Protein AF-A0A0L0F068-F1 (afdb_monomer)

Solvent-accessible surface area (backbone atoms only — not comparable to full-atom values): 4097 Å² total; per-residue (Å²): 113,68,66,60,57,52,47,28,68,75,74,35,76,41,43,82,33,74,61,20,51,53,44,50,50,52,51,48,51,51,46,37,64,74,27,56,101,86,48,96,54,60,55,74,65,55,53,55,49,40,50,53,47,14,41,50,48,21,16,76,70,68,27,62,48,23,45,41,68,38,36,59,76,51,105

Structure (mmCIF, N/CA/C/O backbone):
data_AF-A0A0L0F068-F1
#
_entry.id   AF-A0A0L0F068-F1
#
loop_
_atom_site.group_PDB
_atom_site.id
_atom_site.type_symbol
_atom_site.label_atom_id
_atom_site.label_alt_id
_atom_site.label_comp_id
_atom_site.label_asym_id
_atom_site.label_entity_id
_atom_site.label_seq_id
_atom_site.pdbx_PDB_ins_code
_atom_site.Cartn_x
_atom_site.Cartn_y
_atom_site.Cartn_z
_atom_site.occupancy
_atom_site.B_iso_or_equiv
_atom_site.auth_seq_id
_atom_site.auth_comp_id
_atom_site.auth_asym_id
_atom_site.auth_atom_id
_atom_site.pdbx_PDB_model_num
ATOM 1 N N . MET A 1 1 ? -6.097 13.130 17.318 1.00 62.66 1 MET A N 1
ATOM 2 C CA . MET A 1 1 ? -5.483 12.628 16.059 1.00 62.66 1 MET A CA 1
ATOM 3 C C . MET A 1 1 ? -4.646 11.374 16.284 1.00 62.66 1 MET A C 1
ATOM 5 O O . MET A 1 1 ? -4.775 10.435 15.512 1.00 62.66 1 MET A O 1
ATOM 9 N N . THR A 1 2 ? -3.838 11.317 17.345 1.00 81.38 2 THR A N 1
ATOM 10 C CA . THR A 1 2 ? -3.072 10.118 17.733 1.00 81.38 2 THR A CA 1
ATOM 11 C C . THR A 1 2 ? -3.947 8.886 17.967 1.00 81.38 2 THR A C 1
ATOM 13 O O . THR A 1 2 ? -3.562 7.797 17.561 1.00 81.38 2 THR A O 1
ATOM 16 N N . GLU A 1 3 ? -5.142 9.049 18.542 1.00 88.44 3 GLU A N 1
ATOM 17 C CA . GLU A 1 3 ? -6.063 7.931 18.800 1.00 88.44 3 GLU A CA 1
ATOM 18 C C . GLU A 1 3 ? -6.530 7.221 17.521 1.00 88.44 3 GLU A C 1
ATOM 20 O O . GLU A 1 3 ? -6.533 5.996 17.481 1.00 88.44 3 GLU A O 1
ATOM 25 N N . TYR A 1 4 ? -6.832 7.963 16.448 1.00 87.75 4 TYR A N 1
ATOM 26 C CA . TYR A 1 4 ? -7.267 7.381 15.171 1.00 87.75 4 TYR A CA 1
ATOM 27 C C . TYR A 1 4 ? -6.160 6.543 14.521 1.00 87.75 4 TYR A C 1
ATOM 29 O O . TYR A 1 4 ? -6.380 5.408 14.106 1.00 87.75 4 TYR A O 1
ATOM 37 N N . VAL A 1 5 ? -4.938 7.082 14.481 1.00 85.56 5 VAL A N 1
ATOM 38 C CA . VAL A 1 5 ? -3.783 6.387 13.895 1.00 85.56 5 VAL A CA 1
ATOM 39 C C . VAL A 1 5 ? -3.411 5.154 14.720 1.00 85.56 5 VAL A C 1
ATOM 41 O O . VAL A 1 5 ? -3.099 4.109 14.151 1.00 85.56 5 VAL A O 1
ATOM 44 N N . SER A 1 6 ? -3.466 5.248 16.051 1.00 89.19 6 SER A N 1
ATOM 45 C CA . SER A 1 6 ? -3.246 4.102 16.940 1.00 89.19 6 SER A CA 1
ATOM 46 C C . SER A 1 6 ? -4.316 3.028 16.756 1.00 89.19 6 SER A C 1
ATOM 48 O O . SER A 1 6 ? -3.968 1.855 16.639 1.00 89.19 6 SER A O 1
ATOM 50 N N . TYR A 1 7 ? -5.590 3.417 16.653 1.00 90.94 7 TYR A N 1
ATOM 51 C CA . TYR A 1 7 ? -6.694 2.493 16.405 1.00 90.94 7 TYR A CA 1
ATOM 52 C C . TYR A 1 7 ? -6.514 1.753 15.077 1.00 90.94 7 TYR A C 1
ATOM 54 O O . TYR A 1 7 ? -6.501 0.523 15.061 1.00 90.94 7 TYR A O 1
ATOM 62 N N . ALA A 1 8 ? -6.277 2.490 13.988 1.00 89.69 8 ALA A N 1
ATOM 63 C CA . ALA A 1 8 ? -6.044 1.921 12.665 1.00 89.69 8 ALA A CA 1
ATOM 64 C C . ALA A 1 8 ? -4.843 0.958 12.654 1.00 89.69 8 ALA A C 1
ATOM 66 O O . ALA A 1 8 ? -4.900 -0.107 12.051 1.00 89.69 8 ALA A O 1
ATOM 67 N N . ARG A 1 9 ? -3.758 1.287 13.370 1.00 86.62 9 ARG A N 1
ATOM 68 C CA . ARG A 1 9 ? -2.570 0.423 13.489 1.00 86.62 9 ARG A CA 1
ATOM 69 C C . ARG A 1 9 ? -2.793 -0.859 14.278 1.00 86.62 9 ARG A C 1
ATOM 71 O O . ARG A 1 9 ? -2.108 -1.835 13.995 1.00 86.62 9 ARG A O 1
ATOM 78 N N . GLN A 1 10 ? -3.680 -0.846 15.266 1.00 90.44 10 GLN A N 1
ATOM 79 C CA . GLN A 1 10 ? -3.928 -2.002 16.130 1.00 90.44 10 GLN A CA 1
ATOM 80 C C . GLN A 1 10 ? -5.030 -2.918 15.598 1.00 90.44 10 GLN A C 1
ATOM 82 O O . GLN A 1 10 ? -4.977 -4.119 15.840 1.00 90.44 10 GLN A O 1
ATOM 87 N N . ASN A 1 11 ? -6.013 -2.361 14.889 1.00 90.56 11 ASN A N 1
ATOM 88 C CA . ASN A 1 11 ? -7.219 -3.091 14.496 1.00 90.56 11 ASN A CA 1
ATOM 89 C C . ASN A 1 11 ? -7.222 -3.503 13.022 1.00 90.56 11 ASN A C 1
ATOM 91 O O . ASN A 1 11 ? -7.946 -4.425 12.667 1.00 90.56 11 ASN A O 1
ATOM 95 N N . ILE A 1 12 ? -6.428 -2.851 12.165 1.00 93.06 12 ILE A N 1
ATOM 96 C CA . ILE A 1 12 ? -6.491 -3.057 10.716 1.00 93.06 12 ILE A CA 1
ATOM 97 C C . ILE A 1 12 ? -5.161 -3.614 10.200 1.00 93.06 12 ILE A C 1
ATOM 99 O O . ILE A 1 12 ? -4.141 -2.919 10.141 1.00 93.06 12 ILE A O 1
ATOM 103 N N . MET A 1 13 ? -5.192 -4.880 9.786 1.00 89.94 13 MET A N 1
ATOM 104 C CA . MET A 1 13 ? -4.142 -5.534 9.002 1.00 89.94 13 MET A CA 1
ATOM 105 C C . MET A 1 13 ? -4.696 -5.812 7.603 1.00 89.94 13 MET A C 1
ATOM 107 O O . MET A 1 13 ? -5.331 -6.846 7.407 1.00 89.94 13 MET A O 1
ATOM 111 N N . PRO A 1 14 ? -4.512 -4.880 6.651 1.00 91.75 14 PRO A N 1
ATOM 112 C CA . PRO A 1 14 ? -5.062 -5.046 5.320 1.00 91.75 14 PRO A CA 1
ATOM 113 C C . PRO A 1 14 ? -4.362 -6.193 4.591 1.00 91.75 14 PRO A C 1
ATOM 115 O O . PRO A 1 14 ? -3.136 -6.289 4.618 1.00 91.75 14 PRO A O 1
ATOM 118 N N . MET A 1 15 ? -5.136 -7.043 3.922 1.00 91.56 15 MET A N 1
ATOM 119 C CA . MET A 1 15 ? -4.612 -8.070 3.025 1.00 91.56 15 MET A CA 1
ATOM 120 C C . MET A 1 15 ? -4.540 -7.552 1.590 1.00 91.56 15 MET A C 1
ATOM 122 O O . MET A 1 15 ? -5.379 -6.769 1.150 1.00 91.56 15 MET A O 1
ATOM 126 N N . ILE A 1 16 ? -3.534 -7.986 0.838 1.00 89.94 16 ILE A N 1
ATOM 127 C CA . ILE A 1 16 ? -3.376 -7.564 -0.554 1.00 89.94 16 ILE A CA 1
ATOM 128 C C . ILE A 1 16 ? -4.362 -8.345 -1.429 1.00 89.94 16 ILE A C 1
ATOM 130 O O . ILE A 1 16 ? -4.322 -9.574 -1.464 1.00 89.94 16 ILE A O 1
ATOM 134 N N . SER A 1 17 ? -5.232 -7.628 -2.139 1.00 91.81 17 SER A N 1
ATOM 135 C CA . SER A 1 17 ? -6.171 -8.211 -3.107 1.00 91.81 17 SER A CA 1
ATOM 136 C C . SER A 1 17 ? -5.463 -8.567 -4.417 1.00 91.8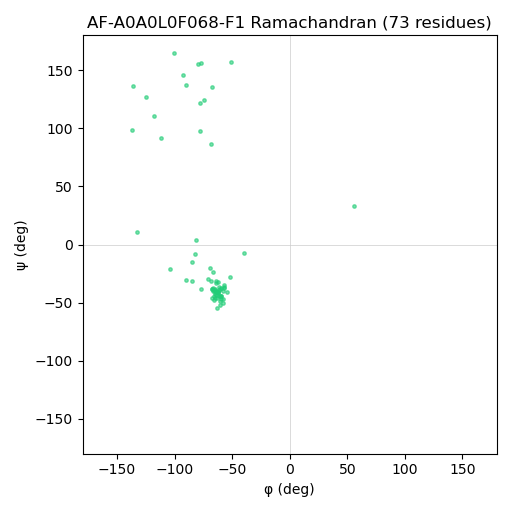1 17 SER A C 1
ATOM 138 O O . SER A 1 17 ? -4.467 -7.937 -4.771 1.00 91.81 17 SER A O 1
ATOM 140 N N . GLU A 1 18 ? -6.006 -9.503 -5.197 1.00 89.38 18 GLU A N 1
ATOM 141 C CA . GLU A 1 18 ? -5.436 -9.880 -6.506 1.00 89.38 18 GLU A CA 1
ATOM 142 C C . GLU A 1 18 ? -5.315 -8.688 -7.479 1.00 89.38 18 GLU A C 1
ATOM 144 O O . GLU A 1 18 ? -4.309 -8.551 -8.183 1.00 89.38 18 GLU A O 1
ATOM 149 N N . ASP A 1 19 ? -6.283 -7.766 -7.457 1.00 88.62 19 ASP A N 1
ATOM 150 C CA . ASP A 1 19 ? -6.240 -6.538 -8.262 1.00 88.62 19 ASP A CA 1
ATOM 151 C C . ASP A 1 19 ? -5.056 -5.637 -7.877 1.00 88.62 19 ASP A C 1
ATOM 153 O O . ASP A 1 19 ? -4.355 -5.096 -8.737 1.00 88.62 19 ASP A O 1
ATOM 157 N N . ALA A 1 20 ? -4.784 -5.517 -6.574 1.00 89.50 20 ALA A N 1
ATOM 158 C CA . ALA A 1 20 ? -3.653 -4.752 -6.062 1.00 89.50 20 ALA A CA 1
ATOM 159 C C . ALA A 1 20 ? -2.316 -5.415 -6.425 1.00 89.50 20 ALA A C 1
ATOM 161 O O . ALA A 1 20 ? -1.374 -4.722 -6.806 1.00 89.50 20 ALA A O 1
ATOM 162 N N . VAL A 1 21 ? -2.234 -6.752 -6.387 1.00 89.56 21 VAL A N 1
ATOM 163 C CA . VAL A 1 21 ? -1.046 -7.496 -6.847 1.00 89.56 21 VAL A CA 1
ATOM 164 C C . VAL A 1 21 ? -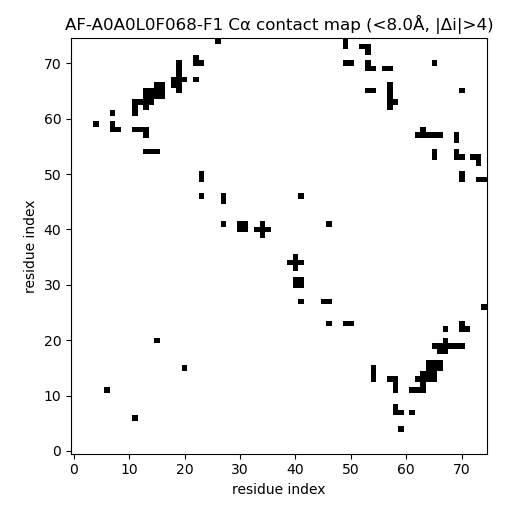0.737 -7.167 -8.305 1.00 89.56 21 VAL A C 1
ATOM 166 O O . VAL A 1 21 ? 0.409 -6.864 -8.640 1.00 89.56 21 VAL A O 1
ATOM 169 N N . THR A 1 22 ? -1.754 -7.182 -9.165 1.00 90.12 22 THR A N 1
ATOM 170 C CA . THR A 1 22 ? -1.588 -6.884 -10.592 1.00 90.12 22 THR A CA 1
ATOM 171 C C . THR A 1 22 ? -1.074 -5.458 -10.804 1.00 90.12 22 THR A C 1
ATOM 173 O O . THR A 1 22 ? -0.118 -5.256 -11.556 1.00 90.12 22 THR A O 1
ATOM 176 N N . GLY A 1 23 ? -1.631 -4.480 -10.081 1.00 89.06 23 GLY A N 1
ATOM 177 C CA . GLY A 1 23 ? -1.159 -3.092 -10.111 1.00 89.06 23 GLY A CA 1
ATOM 178 C C . GLY A 1 23 ? 0.286 -2.925 -9.626 1.00 89.06 23 GLY A C 1
ATOM 179 O O . GLY A 1 23 ? 1.067 -2.202 -10.243 1.00 89.06 23 GLY A O 1
ATOM 180 N N . LEU A 1 24 ? 0.676 -3.636 -8.561 1.00 88.06 24 LEU A N 1
ATOM 181 C CA . LEU A 1 24 ? 2.029 -3.571 -7.997 1.00 88.06 24 LEU A CA 1
ATOM 182 C C . LEU A 1 24 ? 3.065 -4.124 -8.979 1.00 88.06 24 LEU A C 1
ATOM 184 O O . LEU A 1 24 ? 4.155 -3.565 -9.119 1.00 88.06 24 LEU A O 1
ATOM 188 N N . ILE A 1 25 ? 2.721 -5.209 -9.680 1.00 87.38 25 ILE A N 1
ATOM 189 C CA . ILE A 1 25 ? 3.571 -5.802 -10.715 1.00 87.38 25 ILE A CA 1
ATOM 190 C C . ILE A 1 25 ? 3.713 -4.846 -11.902 1.00 87.38 25 ILE A C 1
ATOM 192 O O . ILE A 1 25 ? 4.841 -4.607 -12.333 1.00 87.38 25 ILE A O 1
ATOM 196 N N . ASP A 1 26 ? 2.615 -4.277 -12.412 1.00 87.00 26 ASP A N 1
ATOM 197 C CA . ASP A 1 26 ? 2.654 -3.322 -13.532 1.00 87.00 26 ASP A CA 1
ATOM 198 C C . ASP A 1 26 ? 3.501 -2.089 -13.190 1.00 87.00 26 ASP A C 1
ATOM 200 O O . ASP A 1 26 ? 4.406 -1.710 -13.937 1.00 87.00 26 ASP A O 1
ATOM 204 N N . GLY A 1 27 ? 3.283 -1.522 -12.004 1.00 83.75 27 GLY A N 1
ATOM 205 C CA . GLY A 1 27 ? 4.061 -0.405 -11.489 1.00 83.75 27 GLY A CA 1
ATOM 206 C C . GLY A 1 27 ? 5.551 -0.715 -11.355 1.00 83.75 27 GLY A C 1
ATOM 207 O O . GLY A 1 27 ? 6.410 0.053 -11.799 1.00 83.75 27 GLY A O 1
ATOM 208 N N . TYR A 1 28 ? 5.877 -1.891 -10.819 1.00 82.25 28 TYR A N 1
ATOM 209 C CA . TYR A 1 28 ? 7.253 -2.371 -10.740 1.00 82.25 28 TYR A CA 1
ATOM 210 C C . TYR A 1 28 ? 7.885 -2.566 -12.128 1.00 82.25 28 TYR A C 1
ATOM 212 O O . TYR A 1 28 ? 9.041 -2.185 -12.342 1.00 82.25 28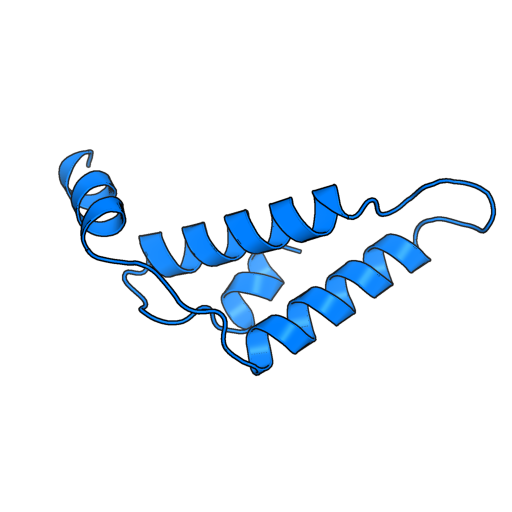 TYR A O 1
ATOM 220 N N . MET A 1 29 ? 7.142 -3.115 -13.094 1.00 82.12 29 MET A N 1
ATOM 221 C CA . MET A 1 29 ? 7.613 -3.267 -14.472 1.00 82.12 29 MET A CA 1
ATOM 222 C C . MET A 1 29 ? 7.848 -1.915 -15.151 1.00 82.12 29 MET A C 1
ATOM 224 O O . MET A 1 29 ? 8.867 -1.754 -15.828 1.00 82.12 29 MET A O 1
ATOM 228 N N . LYS A 1 30 ? 6.987 -0.917 -14.920 1.00 81.38 30 LYS A N 1
ATOM 229 C CA . LYS A 1 30 ? 7.185 0.459 -15.405 1.00 81.38 30 LYS A CA 1
ATOM 230 C C . LYS A 1 30 ? 8.461 1.082 -14.844 1.00 81.38 30 LYS A C 1
ATOM 232 O O . LYS A 1 30 ? 9.290 1.553 -15.624 1.00 81.38 30 LYS A O 1
ATOM 237 N N . LEU A 1 31 ? 8.687 0.998 -13.533 1.00 76.50 31 LEU A N 1
ATOM 238 C CA . LEU A 1 31 ? 9.921 1.481 -12.894 1.00 76.50 31 LEU A CA 1
ATOM 239 C C . LEU A 1 31 ? 11.172 0.776 -13.433 1.00 76.50 31 LEU A C 1
ATOM 241 O O . LEU A 1 31 ? 12.226 1.390 -13.623 1.00 76.50 31 LEU A O 1
ATOM 245 N N . ARG A 1 32 ? 11.058 -0.524 -13.721 1.00 73.12 32 ARG A N 1
ATOM 246 C CA . ARG A 1 32 ? 12.130 -1.288 -14.360 1.00 73.12 32 ARG A CA 1
ATOM 247 C C . ARG A 1 32 ? 12.383 -0.826 -15.796 1.00 73.12 32 ARG A C 1
ATOM 249 O O . ARG A 1 32 ? 13.540 -0.765 -16.190 1.00 73.12 32 ARG A O 1
ATOM 256 N N . SER A 1 33 ? 11.338 -0.477 -16.547 1.00 71.88 33 SER A N 1
ATOM 257 C CA . SER A 1 33 ? 11.445 -0.012 -17.937 1.00 71.88 33 SER A CA 1
ATOM 258 C C . SER A 1 33 ? 12.052 1.390 -18.078 1.00 71.88 33 SER A C 1
ATOM 260 O O . SER A 1 33 ? 12.735 1.661 -19.063 1.00 71.88 33 SER A O 1
ATOM 262 N N . TRP A 1 34 ? 11.863 2.269 -17.086 1.00 65.25 34 TRP A N 1
ATOM 263 C CA . TRP A 1 34 ? 12.492 3.598 -17.045 1.00 65.25 34 TRP A CA 1
ATOM 264 C C . TRP A 1 34 ? 14.006 3.542 -16.806 1.00 65.25 34 TRP A C 1
ATOM 266 O O . TRP A 1 34 ? 14.736 4.464 -17.170 1.00 65.25 34 TRP A O 1
ATOM 276 N N . GLY A 1 35 ? 14.494 2.429 -16.263 1.00 59.34 35 GLY A N 1
ATOM 277 C CA . GLY A 1 35 ? 15.907 2.096 -16.247 1.00 59.34 35 GLY A CA 1
ATOM 278 C C . GLY A 1 35 ? 16.366 1.580 -17.589 1.00 59.34 35 GLY A C 1
ATOM 279 O O 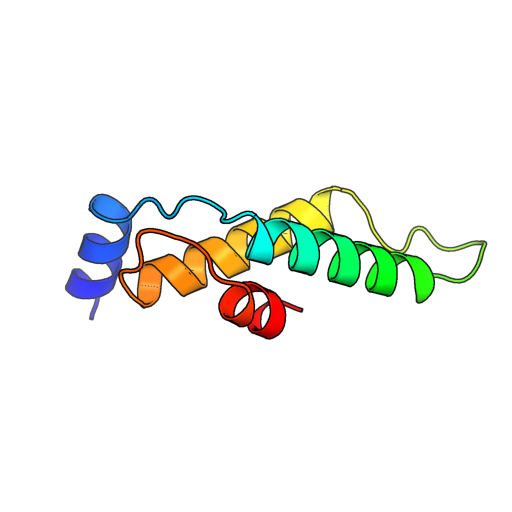. GLY A 1 35 ? 16.224 0.391 -17.860 1.00 59.34 35 GLY A O 1
ATOM 280 N N . GLY A 1 36 ? 16.961 2.438 -18.415 1.00 56.66 36 GLY A N 1
ATOM 281 C CA . GLY A 1 36 ? 17.681 1.976 -19.601 1.00 56.66 36 GLY A CA 1
ATOM 282 C C . GLY A 1 36 ? 18.694 0.870 -19.259 1.00 56.66 36 GLY A C 1
ATOM 283 O O . GLY A 1 36 ? 19.153 0.782 -18.120 1.00 56.66 36 GLY A O 1
ATOM 284 N N . HIS A 1 37 ? 19.045 0.054 -20.265 1.00 55.25 37 HIS A N 1
ATOM 285 C CA . HIS A 1 37 ? 19.822 -1.205 -20.235 1.00 55.25 37 HIS A CA 1
ATOM 286 C C . HIS A 1 37 ? 21.056 -1.316 -19.306 1.00 55.25 37 HIS A C 1
ATOM 288 O O . HIS A 1 37 ? 21.602 -2.408 -19.191 1.00 55.25 37 HIS A O 1
ATOM 294 N N . ASN A 1 38 ? 21.515 -0.248 -18.652 1.00 52.81 38 ASN A N 1
ATOM 295 C CA . ASN A 1 38 ? 22.751 -0.217 -17.876 1.00 52.81 38 ASN A CA 1
ATOM 296 C C . ASN A 1 38 ? 22.635 0.418 -16.475 1.00 52.81 38 ASN A C 1
ATOM 298 O O . ASN A 1 38 ? 23.659 0.651 -15.834 1.00 52.81 38 ASN A O 1
ATOM 302 N N . THR A 1 39 ? 21.421 0.683 -15.977 1.00 53.44 39 THR A N 1
ATOM 303 C CA . THR A 1 39 ? 21.211 1.257 -14.635 1.00 53.44 39 THR A CA 1
ATOM 304 C C . THR A 1 39 ? 20.272 0.365 -13.824 1.00 53.44 39 THR A C 1
ATOM 306 O O . THR A 1 39 ? 19.180 0.030 -14.280 1.00 53.44 39 THR A O 1
ATOM 309 N N . ILE A 1 40 ? 20.678 -0.037 -12.613 1.00 55.50 40 ILE A N 1
ATOM 310 C CA . ILE A 1 40 ? 19.859 -0.849 -11.695 1.00 55.50 40 ILE A CA 1
ATOM 311 C C . ILE A 1 40 ? 18.675 0.010 -11.212 1.00 55.50 40 ILE A C 1
ATOM 313 O O . ILE A 1 40 ? 18.764 0.690 -10.197 1.00 55.50 40 ILE A O 1
ATOM 317 N N . SER A 1 41 ? 17.585 0.032 -11.980 1.00 59.38 41 SER A N 1
ATOM 318 C CA . SER A 1 41 ? 16.490 0.999 -11.795 1.00 59.38 41 SER A CA 1
ATOM 319 C C . SER A 1 41 ? 15.454 0.589 -10.750 1.00 59.38 41 SER A C 1
ATOM 321 O O . SER A 1 41 ? 14.907 1.427 -10.039 1.00 59.38 41 SER A O 1
ATOM 323 N N . ALA A 1 42 ? 15.209 -0.711 -10.583 1.00 63.97 42 ALA A N 1
ATOM 324 C CA . ALA A 1 42 ? 14.186 -1.201 -9.665 1.00 63.97 42 ALA A CA 1
ATOM 325 C C . ALA A 1 42 ? 14.701 -2.398 -8.861 1.00 63.97 42 ALA A C 1
ATOM 327 O O . ALA A 1 42 ? 14.715 -3.538 -9.329 1.00 63.97 42 ALA A O 1
ATOM 328 N N . THR A 1 43 ? 15.137 -2.130 -7.630 1.00 76.25 43 THR A N 1
ATOM 329 C CA . THR A 1 43 ? 15.515 -3.184 -6.681 1.00 76.25 43 THR A CA 1
ATOM 330 C C . THR A 1 43 ? 14.260 -3.792 -6.041 1.00 76.25 43 THR A C 1
ATOM 332 O O . THR A 1 43 ? 13.243 -3.104 -5.935 1.00 76.25 43 THR A O 1
ATOM 335 N N . PRO A 1 44 ? 14.306 -5.048 -5.560 1.00 79.50 44 PRO A N 1
ATOM 336 C CA . PRO A 1 44 ? 13.200 -5.654 -4.806 1.00 79.50 44 PRO A CA 1
ATOM 337 C C . PRO A 1 44 ? 12.723 -4.796 -3.623 1.00 79.50 44 PRO A C 1
ATOM 339 O O . PRO A 1 44 ? 11.543 -4.784 -3.292 1.00 79.50 44 PRO A O 1
ATOM 342 N N . ARG A 1 45 ? 13.621 -3.988 -3.049 1.00 82.94 45 ARG A N 1
ATOM 343 C CA . ARG A 1 45 ? 13.303 -3.043 -1.977 1.00 82.94 45 ARG A CA 1
ATOM 344 C C . ARG A 1 45 ? 12.300 -1.966 -2.402 1.00 82.94 45 ARG A C 1
ATOM 346 O O . ARG A 1 45 ? 11.521 -1.519 -1.568 1.00 82.94 45 ARG A O 1
ATOM 353 N N . HIS A 1 46 ? 12.303 -1.542 -3.668 1.00 82.31 46 HIS A N 1
ATOM 354 C CA . HIS A 1 46 ? 11.302 -0.596 -4.174 1.00 82.31 46 HIS A CA 1
ATOM 355 C C . HIS A 1 46 ? 9.910 -1.227 -4.210 1.00 82.31 46 HIS A C 1
ATOM 357 O O . HIS A 1 46 ? 8.950 -0.575 -3.815 1.00 82.31 46 HIS A O 1
ATOM 363 N N . LEU A 1 47 ? 9.810 -2.508 -4.577 1.00 85.06 47 LEU A N 1
AT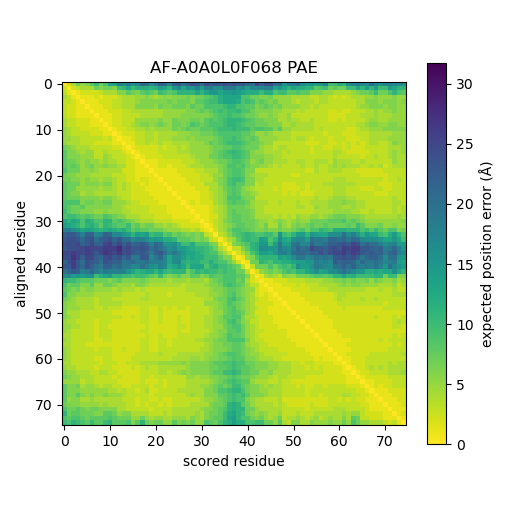OM 364 C CA . LEU A 1 47 ? 8.548 -3.245 -4.520 1.00 85.06 47 LEU A CA 1
ATOM 365 C C . LEU A 1 47 ? 8.041 -3.370 -3.075 1.00 85.06 47 LEU A C 1
ATOM 367 O O . LEU A 1 47 ? 6.885 -3.069 -2.804 1.00 85.06 47 LEU A O 1
ATOM 371 N N . GLU A 1 48 ? 8.909 -3.730 -2.125 1.00 89.00 48 GLU A N 1
ATOM 372 C CA . GLU A 1 48 ? 8.525 -3.777 -0.705 1.00 89.00 48 GLU A CA 1
ATOM 373 C C . GLU A 1 48 ? 8.086 -2.409 -0.160 1.00 89.00 48 GLU A C 1
ATOM 375 O O . GLU A 1 48 ? 7.204 -2.326 0.695 1.00 89.00 48 GLU A O 1
ATOM 380 N N . SER A 1 49 ? 8.718 -1.321 -0.610 1.00 90.44 49 SER A N 1
ATOM 381 C CA . SER A 1 49 ? 8.303 0.036 -0.245 1.00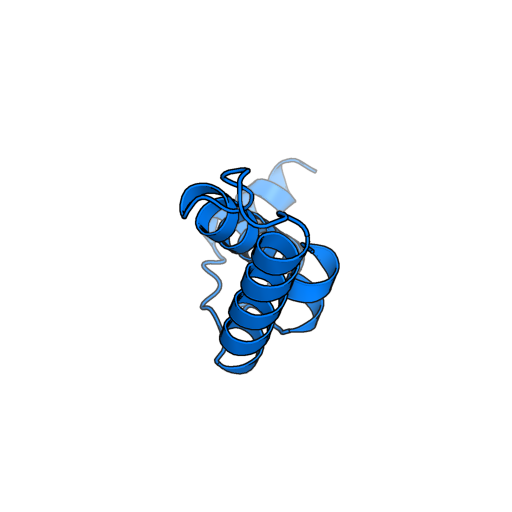 90.44 49 SER A CA 1
ATOM 382 C C . SER A 1 49 ? 6.922 0.380 -0.805 1.00 90.44 49 SER A C 1
ATOM 384 O O . SER A 1 49 ? 6.099 0.887 -0.050 1.00 90.44 49 SER A O 1
ATOM 386 N N . LEU A 1 50 ? 6.646 0.057 -2.075 1.00 88.69 50 LEU A N 1
ATOM 387 C CA . LEU A 1 50 ? 5.331 0.257 -2.700 1.00 88.69 50 LEU A CA 1
ATOM 388 C C . LEU A 1 50 ? 4.231 -0.516 -1.966 1.00 88.69 50 LEU A C 1
ATOM 390 O O . LEU A 1 50 ? 3.182 0.049 -1.655 1.00 88.69 50 LEU A O 1
ATOM 394 N N . ILE A 1 51 ? 4.501 -1.776 -1.612 1.00 90.75 51 ILE A N 1
ATOM 395 C CA . ILE A 1 51 ? 3.582 -2.605 -0.820 1.00 90.7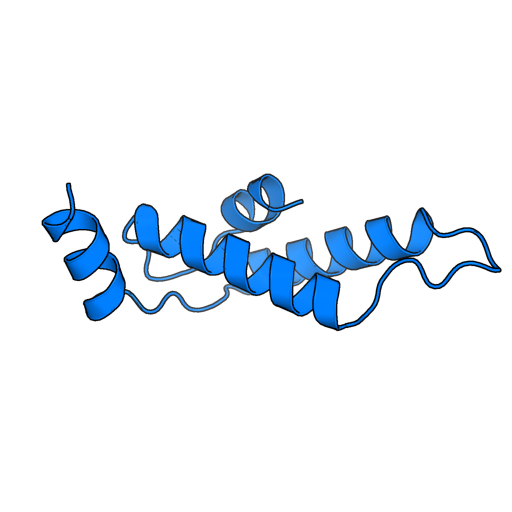5 51 ILE A CA 1
ATOM 396 C C . ILE A 1 51 ? 3.284 -1.930 0.522 1.00 90.75 51 ILE A C 1
ATOM 398 O O . ILE A 1 51 ? 2.122 -1.719 0.858 1.00 90.75 51 ILE A O 1
ATOM 402 N N . ARG A 1 52 ? 4.320 -1.508 1.260 1.00 92.50 52 ARG A N 1
ATOM 403 C CA . ARG A 1 52 ? 4.144 -0.853 2.567 1.00 92.50 52 ARG A CA 1
ATOM 404 C C . ARG A 1 52 ? 3.342 0.445 2.490 1.00 92.50 52 ARG A C 1
ATOM 406 O O . ARG A 1 52 ? 2.568 0.722 3.404 1.00 92.50 52 ARG A O 1
ATOM 413 N N . ILE A 1 53 ? 3.542 1.250 1.447 1.00 92.44 53 ILE A N 1
ATOM 414 C CA . ILE A 1 53 ? 2.784 2.494 1.246 1.00 92.44 53 ILE A CA 1
ATOM 415 C C . ILE A 1 53 ? 1.318 2.168 0.947 1.00 92.44 53 ILE A C 1
ATOM 417 O O . ILE A 1 53 ? 0.436 2.729 1.595 1.00 92.44 53 ILE A O 1
ATOM 421 N N . SER A 1 54 ? 1.063 1.203 0.060 1.00 92.50 54 SER A N 1
ATOM 422 C CA . SER A 1 54 ? -0.293 0.763 -0.300 1.00 92.50 54 SER A CA 1
ATOM 423 C C . SER A 1 54 ? -1.055 0.212 0.917 1.00 92.50 54 SER A C 1
ATOM 425 O O . SER A 1 54 ? -2.199 0.582 1.175 1.00 92.50 54 SER A O 1
ATOM 427 N N . GLU A 1 55 ? -0.400 -0.612 1.743 1.00 92.00 55 GLU A N 1
ATOM 428 C CA . GLU A 1 55 ? -0.966 -1.121 3.001 1.00 92.00 55 GLU A CA 1
ATOM 429 C C . GLU A 1 55 ? -1.225 -0.006 4.020 1.00 92.00 55 GLU A C 1
ATOM 431 O O . GLU A 1 55 ? -2.230 -0.029 4.733 1.00 92.00 55 GLU A O 1
ATOM 436 N N . ALA A 1 56 ? -0.323 0.974 4.122 1.00 91.50 56 ALA A N 1
ATOM 437 C CA . ALA A 1 56 ? -0.514 2.119 5.005 1.00 91.50 56 ALA A CA 1
ATOM 438 C C . ALA A 1 56 ? -1.713 2.969 4.564 1.00 91.50 56 ALA A C 1
ATOM 440 O O . ALA A 1 56 ? -2.469 3.430 5.421 1.00 91.50 56 ALA A O 1
ATOM 441 N N . HIS A 1 57 ? -1.910 3.128 3.255 1.00 91.69 57 HIS A N 1
ATOM 442 C CA . HIS A 1 57 ? -3.046 3.840 2.685 1.00 91.69 57 HIS A CA 1
ATOM 443 C C . HIS A 1 57 ? -4.365 3.139 3.040 1.00 91.69 57 HIS A C 1
ATOM 445 O O . HIS A 1 57 ? -5.215 3.724 3.717 1.00 91.69 57 HIS A O 1
ATOM 451 N N . ALA A 1 58 ? -4.478 1.842 2.734 1.00 92.31 58 ALA A N 1
ATOM 452 C CA . ALA A 1 58 ? -5.641 1.029 3.095 1.00 92.31 58 ALA A CA 1
ATOM 453 C C . ALA A 1 58 ? -5.945 1.087 4.605 1.00 92.31 58 ALA A C 1
ATOM 455 O O . ALA A 1 58 ? -7.095 1.247 5.019 1.00 92.31 58 ALA A O 1
ATOM 456 N N . ARG A 1 59 ? -4.901 1.057 5.442 1.00 91.75 59 ARG A N 1
ATOM 457 C CA . ARG A 1 59 ? -5.012 1.137 6.903 1.00 91.75 59 ARG A CA 1
ATOM 458 C C . ARG A 1 59 ? -5.557 2.475 7.396 1.00 91.75 59 ARG A C 1
ATOM 460 O O . ARG A 1 59 ? -6.390 2.487 8.297 1.00 91.75 59 ARG A O 1
ATOM 467 N N . VAL A 1 60 ? -5.117 3.599 6.828 1.00 90.56 60 VAL A N 1
ATOM 468 C CA . VAL A 1 60 ? -5.639 4.936 7.183 1.00 90.56 60 VAL A CA 1
ATOM 469 C C . VAL A 1 60 ? -7.119 5.064 6.814 1.00 90.56 60 VAL A C 1
ATOM 471 O O . VAL A 1 60 ? -7.881 5.695 7.550 1.00 90.56 60 VAL A O 1
ATOM 474 N N . HIS A 1 61 ? -7.535 4.403 5.735 1.00 90.62 61 HIS A N 1
ATOM 475 C CA . HIS A 1 61 ? -8.930 4.311 5.310 1.00 90.62 61 HIS A CA 1
ATOM 476 C C . HIS A 1 61 ? -9.750 3.239 6.046 1.00 90.62 61 HIS A C 1
ATOM 478 O O . HIS A 1 61 ? -10.920 3.059 5.716 1.00 90.62 61 HIS A O 1
ATOM 484 N N . LEU A 1 62 ? -9.170 2.552 7.040 1.00 90.62 62 LEU A N 1
ATOM 485 C CA . LEU A 1 62 ? -9.804 1.463 7.793 1.00 90.62 62 LEU A CA 1
ATOM 486 C C . LEU A 1 62 ? -10.319 0.321 6.895 1.00 90.62 62 LEU A C 1
ATOM 488 O O . LEU A 1 62 ? -11.328 -0.310 7.200 1.00 90.62 62 LEU A O 1
ATOM 492 N N . ARG A 1 63 ? -9.631 0.057 5.778 1.00 91.62 63 ARG A N 1
ATOM 493 C CA . ARG A 1 63 ? -9.950 -1.038 4.854 1.00 91.62 63 ARG A CA 1
ATOM 494 C C . ARG A 1 63 ? -9.205 -2.306 5.256 1.00 91.62 63 ARG A C 1
ATOM 496 O O . ARG A 1 63 ? -8.013 -2.263 5.547 1.00 91.62 63 ARG A O 1
ATOM 503 N N . GLU A 1 64 ? -9.892 -3.441 5.203 1.00 91.31 64 GLU A N 1
ATOM 504 C CA . GLU A 1 64 ? -9.312 -4.769 5.462 1.00 91.31 64 GLU A CA 1
ATOM 505 C C . GLU A 1 64 ? -8.585 -5.355 4.243 1.00 91.31 64 GLU A C 1
ATOM 507 O O . GLU A 1 64 ? -7.896 -6.368 4.349 1.00 91.31 64 GLU A O 1
ATOM 512 N N . SER A 1 65 ? -8.704 -4.711 3.083 1.00 92.50 65 SER A N 1
ATOM 513 C CA . SER A 1 65 ? -8.084 -5.141 1.835 1.00 92.50 65 SER A CA 1
ATOM 514 C C . SER A 1 65 ? -7.467 -3.959 1.091 1.00 92.50 65 SER A C 1
ATOM 516 O O . SER A 1 65 ? -8.101 -2.910 0.967 1.00 92.50 65 SER A O 1
ATOM 518 N N . VAL A 1 66 ? -6.254 -4.139 0.567 1.00 92.88 66 VAL A N 1
ATOM 519 C CA . VAL A 1 66 ? -5.609 -3.176 -0.338 1.00 92.88 66 VAL A CA 1
ATOM 520 C C . VAL A 1 66 ? -6.272 -3.281 -1.702 1.00 92.88 66 VAL A C 1
ATOM 522 O O . VAL A 1 66 ? -6.319 -4.372 -2.276 1.00 92.88 66 VAL A O 1
ATOM 525 N N . ILE A 1 67 ? -6.776 -2.168 -2.225 1.00 91.56 67 ILE A N 1
ATOM 526 C CA . ILE A 1 67 ? -7.407 -2.114 -3.549 1.00 91.56 67 ILE A CA 1
ATOM 527 C C . ILE A 1 67 ? -6.448 -1.545 -4.596 1.00 91.56 67 ILE A C 1
ATOM 529 O O . ILE A 1 67 ? -5.430 -0.943 -4.262 1.00 91.56 67 ILE A O 1
ATOM 533 N N . ALA A 1 68 ? -6.775 -1.719 -5.878 1.00 88.31 68 ALA A N 1
ATOM 534 C CA . ALA A 1 68 ? -5.951 -1.203 -6.971 1.00 88.31 68 ALA A CA 1
ATOM 535 C C . ALA A 1 68 ? -5.729 0.319 -6.884 1.00 88.31 68 ALA A C 1
ATOM 537 O O . ALA A 1 68 ? -4.639 0.788 -7.192 1.00 88.31 68 ALA A O 1
ATOM 538 N N . GLU A 1 69 ? -6.718 1.084 -6.412 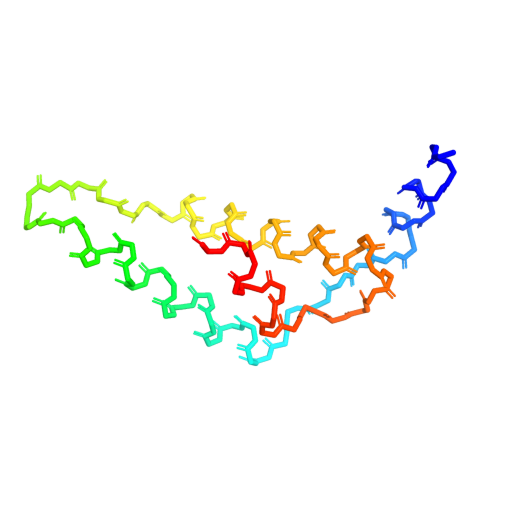1.00 87.44 69 GLU A N 1
ATOM 539 C CA . GLU A 1 69 ? -6.590 2.538 -6.226 1.00 87.44 69 GLU A CA 1
ATOM 540 C C . GLU A 1 69 ? -5.486 2.901 -5.220 1.00 87.44 69 GLU A C 1
ATOM 542 O O . GLU A 1 69 ? -4.721 3.826 -5.470 1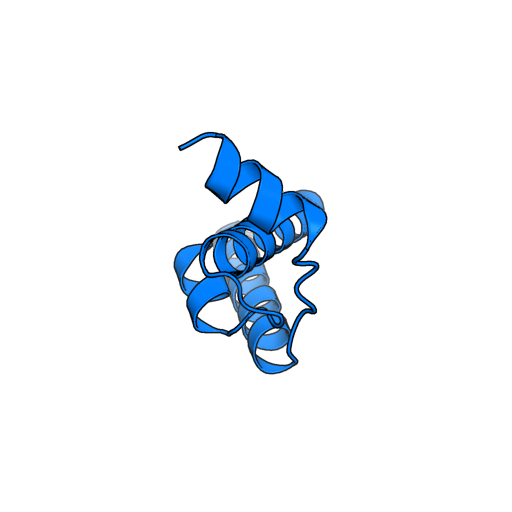.00 87.44 69 GLU A O 1
ATOM 547 N N . ASP A 1 70 ? -5.334 2.134 -4.132 1.00 88.06 70 ASP A N 1
ATOM 548 C CA . ASP A 1 70 ? -4.276 2.362 -3.133 1.00 88.06 70 ASP A CA 1
ATOM 549 C C . ASP A 1 70 ? -2.877 2.155 -3.731 1.00 88.06 70 ASP A C 1
ATOM 551 O O . ASP A 1 70 ? -1.911 2.793 -3.319 1.00 88.06 70 ASP A O 1
ATOM 555 N N . VAL A 1 71 ? -2.775 1.252 -4.709 1.00 87.25 71 VAL A N 1
ATOM 556 C CA . VAL A 1 71 ? -1.534 0.965 -5.432 1.00 87.25 71 VAL A CA 1
ATOM 557 C C . VAL A 1 71 ? -1.236 2.042 -6.470 1.00 87.25 71 VAL A C 1
ATOM 559 O O . VAL A 1 71 ? -0.078 2.411 -6.642 1.00 87.25 71 VAL A O 1
ATOM 562 N N . VAL A 1 72 ? -2.264 2.557 -7.150 1.00 86.06 72 VAL A N 1
ATOM 563 C CA . VAL A 1 72 ? -2.125 3.668 -8.104 1.00 86.06 72 VAL A CA 1
ATOM 564 C C . VAL A 1 72 ? -1.676 4.943 -7.392 1.00 86.06 72 VAL A C 1
ATOM 566 O O . VAL A 1 72 ? -0.797 5.623 -7.902 1.00 86.06 72 VAL A O 1
ATOM 569 N N . GLU A 1 73 ? -2.209 5.232 -6.205 1.00 84.31 73 GLU A N 1
ATOM 570 C CA . GLU A 1 73 ? -1.765 6.363 -5.372 1.00 84.31 73 GLU A CA 1
ATOM 571 C C . GLU A 1 73 ? -0.332 6.190 -4.834 1.00 84.31 73 GLU A C 1
ATOM 573 O O . GLU A 1 73 ? 0.341 7.166 -4.504 1.00 84.31 73 GLU A O 1
ATOM 578 N N . ALA A 1 74 ? 0.157 4.950 -4.731 1.00 81.56 74 ALA A N 1
ATOM 579 C CA . ALA A 1 74 ? 1.513 4.659 -4.272 1.00 81.56 74 ALA A CA 1
ATOM 580 C C . ALA A 1 74 ? 2.583 4.734 -5.382 1.00 81.56 74 ALA A C 1
ATOM 582 O O . ALA A 1 74 ? 3.774 4.733 -5.051 1.00 81.56 74 ALA A O 1
ATOM 583 N N . LEU A 1 75 ? 2.179 4.746 -6.659 1.00 76.50 75 LEU A N 1
ATOM 584 C CA . LEU A 1 75 ? 3.037 4.690 -7.854 1.00 76.50 75 LEU A CA 1
ATOM 585 C C . LEU A 1 75 ? 3.465 6.070 -8.362 1.00 76.50 75 LEU A C 1
ATOM 587 O O . LEU A 1 75 ? 4.663 6.187 -8.715 1.00 76.50 75 LEU A O 1
#

Sequence (75 aa):
MTEYVSYARQNIMPMISEDAVTGLIDGYMKLRSWGGHNTISATPRHLESLIRISEAHARVHLRESVIAEDVVEAL

Radius of gyration: 14.08 Å; Cα contacts (8 Å, |Δi|>4): 82; chains: 1; bounding box: 33×22×39 Å

Organism: NCBI:txid667725

Nearest PDB structures (foldseek):
  7pmn-assembly1_3  TM=8.993E-01  e=4.076E-04  Saccharomyces cerevisiae
  7w8g-assembly1_C  TM=8.628E-01  e=2.824E-04  Saccharomyces cerevisiae S288C
  7pt7-assembly1_3  TM=8.669E-01  e=4.897E-04  Saccharomyces cerevisiae S288C
  7pt6-assembly1_3  TM=8.650E-01  e=7.514E-04  Saccharomyces cerevisiae S288C
  8b9a-assembly1_3  TM=8.614E-01  e=1.565E-03  Saccharomyces cerevisiae

Mean predicted aligned error: 5.91 Å

Foldseek 3Di:
DVVLLVCLVVPEQAAEDPQLVVLLVVVQVVQVVVDPPPDPRHDVVNSVQLVVQQRSQCSSVSHNYRHSVSSVVSD

InterPro domains:
  IPR027417 P-loop containing nucleoside triphosphate hydrolase [G3DSA:3.40.50.300] (1-75)
  IPR031327 Mini-chromosome maintenance protein [PTHR11630] (1-74)
  IPR041562 MCM, AAA-lid domain [PF17855] (1-75)

Secondary structure (DSSP, 8-state):
-HHHHHHHHHH--PEEPHHHHHHHHHHHHHHHHHS-TTS----HHHHHHHHHHHHHHHHHTT-SEE-HHHHHHH-

pLDDT: mean 83.67, std 11.04, range [52.81, 93.06]